Protein AF-A0A1E4FZ36-F1 (afdb_monomer_lite)

Structure (mmCIF, N/CA/C/O backbone):
data_AF-A0A1E4FZ36-F1
#
_entry.id   AF-A0A1E4FZ36-F1
#
loop_
_atom_site.group_PDB
_atom_site.id
_atom_site.type_symbol
_atom_site.label_atom_id
_atom_site.label_alt_id
_atom_site.label_comp_id
_atom_site.label_asym_id
_atom_site.label_entity_id
_atom_site.label_seq_id
_atom_site.pdbx_PDB_ins_code
_atom_site.Cartn_x
_atom_site.Cartn_y
_atom_site.Cartn_z
_atom_site.occupancy
_atom_site.B_iso_or_equiv
_atom_site.auth_seq_id
_atom_site.auth_comp_id
_atom_site.auth_asym_id
_atom_site.auth_atom_id
_atom_site.pdbx_PDB_model_num
ATOM 1 N N . MET A 1 1 ? 15.357 13.818 -17.384 1.00 61.62 1 MET A N 1
ATOM 2 C CA . MET A 1 1 ? 14.205 14.626 -16.930 1.00 61.62 1 MET A CA 1
ATOM 3 C C . MET A 1 1 ? 13.102 13.657 -16.557 1.00 61.62 1 MET A C 1
ATOM 5 O O . MET A 1 1 ? 12.868 12.746 -17.345 1.00 61.62 1 MET A O 1
ATOM 9 N N . SER A 1 2 ? 12.492 13.798 -15.380 1.00 76.25 2 SER A N 1
ATOM 10 C CA . SER A 1 2 ? 11.383 12.931 -14.969 1.00 76.25 2 SER A CA 1
ATOM 11 C C . SER A 1 2 ? 10.126 13.253 -15.781 1.00 76.25 2 SER A C 1
ATOM 13 O O . SER A 1 2 ? 9.857 14.412 -16.096 1.00 76.25 2 SER A O 1
ATOM 15 N N . SER A 1 3 ? 9.378 12.221 -16.158 1.00 87.56 3 SER A N 1
ATOM 16 C CA . SER A 1 3 ? 8.081 12.356 -16.824 1.00 87.56 3 SER A CA 1
ATOM 17 C C . SER A 1 3 ? 7.021 12.923 -15.865 1.00 87.56 3 SER A C 1
ATOM 19 O O . SER A 1 3 ? 7.153 12.763 -14.649 1.00 87.56 3 SER A O 1
ATOM 21 N N . PRO A 1 4 ? 5.918 13.504 -16.378 1.00 89.69 4 PRO A N 1
ATOM 22 C CA . PRO A 1 4 ? 4.813 13.963 -15.534 1.00 89.69 4 PRO A CA 1
ATOM 23 C C . PRO A 1 4 ? 4.278 12.878 -14.588 1.00 89.69 4 PRO A C 1
ATOM 25 O O . PRO A 1 4 ? 3.987 13.157 -13.428 1.00 89.69 4 PRO A O 1
ATOM 28 N N . ALA A 1 5 ? 4.209 11.625 -15.053 1.00 87.88 5 ALA A N 1
ATOM 29 C CA . ALA A 1 5 ? 3.767 10.493 -14.242 1.00 87.88 5 ALA A CA 1
ATOM 30 C C . ALA A 1 5 ? 4.715 10.209 -13.065 1.00 87.88 5 ALA A C 1
ATOM 32 O O . ALA A 1 5 ? 4.255 10.006 -11.943 1.00 87.88 5 ALA A O 1
ATOM 33 N N . GLN A 1 6 ? 6.031 10.258 -13.301 1.00 90.62 6 GLN A N 1
ATOM 34 C CA . GLN A 1 6 ? 7.042 10.090 -12.251 1.00 90.62 6 GLN A CA 1
ATOM 35 C C . GLN A 1 6 ? 6.947 11.200 -11.201 1.00 90.62 6 GLN A C 1
ATOM 37 O O . GLN A 1 6 ? 6.969 10.916 -10.007 1.00 90.62 6 GLN A O 1
ATOM 42 N N . THR A 1 7 ? 6.769 12.454 -11.630 1.00 92.31 7 THR A N 1
ATOM 43 C CA . THR A 1 7 ? 6.590 13.588 -10.712 1.00 92.31 7 THR A CA 1
ATOM 44 C C . THR A 1 7 ? 5.334 13.436 -9.855 1.00 92.31 7 THR A C 1
ATOM 46 O O . THR A 1 7 ? 5.388 13.647 -8.647 1.00 92.31 7 THR A O 1
ATOM 49 N N . ILE A 1 8 ? 4.207 13.034 -10.452 1.00 92.75 8 ILE A N 1
ATOM 50 C CA . ILE A 1 8 ? 2.957 12.807 -9.713 1.00 92.75 8 ILE A CA 1
ATOM 51 C C . ILE A 1 8 ? 3.131 11.686 -8.685 1.00 92.75 8 ILE A C 1
ATOM 53 O O . ILE A 1 8 ? 2.724 11.851 -7.536 1.00 92.75 8 ILE A O 1
ATOM 57 N N . LEU A 1 9 ? 3.736 10.562 -9.078 1.00 92.44 9 LEU A N 1
ATOM 58 C CA . LEU A 1 9 ? 3.962 9.436 -8.175 1.00 92.44 9 LEU A CA 1
ATOM 59 C C . LEU A 1 9 ? 4.871 9.829 -7.007 1.00 92.44 9 LEU A C 1
ATOM 61 O O . LEU A 1 9 ? 4.528 9.559 -5.859 1.00 92.44 9 LEU A O 1
ATOM 65 N N . LEU A 1 10 ? 5.985 10.506 -7.289 1.00 93.25 10 LEU A N 1
ATOM 66 C CA . LEU A 1 10 ? 6.922 10.951 -6.261 1.00 93.25 10 LEU A CA 1
ATOM 67 C C . LEU A 1 10 ? 6.255 11.902 -5.259 1.00 93.25 10 LEU A C 1
ATOM 69 O O . LEU A 1 10 ? 6.412 11.724 -4.055 1.00 93.25 10 LEU A O 1
ATOM 73 N N . ASN A 1 11 ? 5.451 12.856 -5.737 1.00 93.81 11 ASN A N 1
ATOM 74 C CA . ASN A 1 11 ? 4.712 13.768 -4.864 1.00 93.81 11 ASN A CA 1
ATOM 75 C C . ASN A 1 11 ? 3.701 13.025 -3.980 1.00 93.81 11 ASN A C 1
ATOM 77 O O . ASN A 1 11 ? 3.577 13.335 -2.799 1.00 93.81 11 ASN A O 1
ATOM 81 N N . LYS A 1 12 ? 2.996 12.026 -4.529 1.00 93.88 12 LYS A N 1
ATOM 82 C CA . LYS A 1 12 ? 2.051 11.205 -3.756 1.00 93.88 12 LYS A CA 1
ATOM 83 C C . LYS A 1 12 ? 2.757 10.340 -2.711 1.00 93.88 12 LYS A C 1
ATOM 85 O O . LYS A 1 12 ? 2.271 10.250 -1.590 1.00 93.88 12 LYS A O 1
ATOM 90 N N . LEU A 1 13 ? 3.892 9.731 -3.063 1.00 93.69 13 LEU A N 1
ATOM 91 C CA . LEU A 1 13 ? 4.724 8.975 -2.122 1.00 93.69 13 LEU A CA 1
ATOM 92 C C . LEU A 1 13 ? 5.214 9.872 -0.983 1.00 93.69 13 LEU A C 1
ATOM 94 O O . LEU A 1 13 ? 5.074 9.507 0.179 1.00 93.69 13 LEU A O 1
ATOM 98 N N . ALA A 1 14 ? 5.735 11.057 -1.308 1.00 93.25 14 ALA A N 1
ATOM 99 C CA . ALA A 1 14 ? 6.212 12.015 -0.316 1.00 93.25 14 ALA A CA 1
ATOM 100 C C . ALA A 1 14 ? 5.091 12.487 0.623 1.00 93.25 14 ALA A C 1
ATOM 102 O O . ALA A 1 14 ? 5.307 12.542 1.829 1.00 93.25 14 ALA A O 1
ATOM 103 N N . ALA A 1 15 ? 3.900 12.775 0.088 1.00 93.12 15 ALA A N 1
ATOM 104 C CA . ALA A 1 15 ? 2.745 13.172 0.889 1.00 93.12 15 ALA A CA 1
ATOM 105 C C . ALA A 1 15 ? 2.326 12.068 1.869 1.00 93.12 15 ALA A C 1
ATOM 107 O O . ALA A 1 15 ? 2.236 12.320 3.062 1.00 93.12 15 ALA A O 1
ATOM 108 N N . VAL A 1 16 ? 2.171 10.827 1.390 1.00 92.12 16 VAL A N 1
ATOM 109 C CA . VAL A 1 16 ? 1.821 9.691 2.257 1.00 92.12 16 VAL A CA 1
ATOM 110 C C . VAL A 1 16 ? 2.903 9.440 3.305 1.00 92.12 16 VAL A C 1
ATOM 112 O O . VAL A 1 16 ? 2.585 9.206 4.461 1.00 92.12 16 VAL A O 1
ATOM 115 N N . LEU A 1 17 ? 4.187 9.515 2.950 1.00 91.50 17 LEU A N 1
ATOM 116 C CA . LEU A 1 17 ? 5.269 9.361 3.926 1.00 91.50 17 LEU A CA 1
ATOM 117 C C . LEU A 1 17 ? 5.257 10.456 4.996 1.00 91.50 17 LEU A C 1
ATOM 119 O O . LEU A 1 17 ? 5.447 10.142 6.169 1.00 91.50 17 LEU A O 1
ATOM 123 N N . ALA A 1 18 ? 5.025 11.711 4.607 1.00 90.19 18 ALA A N 1
ATOM 124 C CA . ALA A 1 18 ? 4.907 12.824 5.543 1.00 90.19 18 ALA A CA 1
ATOM 125 C C . ALA A 1 18 ? 3.704 12.630 6.476 1.00 90.19 18 ALA A C 1
ATOM 127 O O . ALA A 1 18 ? 3.865 12.681 7.695 1.00 90.19 18 ALA A O 1
ATOM 128 N N . ASP A 1 19 ? 2.541 12.286 5.919 1.00 88.00 19 ASP A N 1
ATOM 129 C CA . ASP A 1 19 ? 1.333 11.990 6.686 1.00 88.00 19 ASP A CA 1
ATOM 130 C C . ASP A 1 19 ? 1.585 10.833 7.661 1.00 88.00 19 ASP A C 1
ATOM 132 O O . ASP A 1 19 ? 1.268 10.944 8.841 1.00 88.00 19 ASP A O 1
ATOM 136 N N . LEU A 1 20 ? 2.214 9.737 7.223 1.00 84.75 20 LEU A N 1
ATOM 137 C CA . LEU A 1 20 ? 2.575 8.599 8.080 1.00 84.75 20 LEU A CA 1
ATOM 138 C C . LEU A 1 20 ? 3.582 8.979 9.172 1.00 84.75 20 LEU A C 1
ATOM 140 O O . LEU A 1 20 ? 3.529 8.423 10.267 1.00 84.75 20 LEU A O 1
ATOM 144 N N . GLN A 1 21 ? 4.497 9.908 8.905 1.00 82.38 21 GLN A N 1
ATOM 145 C CA . GLN A 1 21 ? 5.470 10.374 9.890 1.00 82.38 21 GLN A CA 1
ATOM 146 C C . GLN A 1 21 ? 4.824 11.276 10.950 1.00 82.38 21 GLN A C 1
ATOM 148 O O . GLN A 1 21 ? 5.139 11.145 12.133 1.00 82.38 21 GLN A O 1
ATOM 153 N N . GLU A 1 22 ? 3.916 12.164 10.545 1.00 79.00 22 GLU A N 1
ATOM 154 C CA . GLU A 1 22 ? 3.206 13.073 11.451 1.00 79.00 22 GLU A CA 1
ATOM 155 C C . GLU A 1 22 ? 2.098 12.360 12.241 1.00 79.00 22 GLU A C 1
ATOM 157 O O . GLU A 1 22 ? 1.933 12.583 13.443 1.00 79.00 22 GLU A O 1
ATOM 162 N N . SER A 1 23 ? 1.354 11.472 11.579 1.00 67.94 23 SER A N 1
ATOM 163 C CA . SER A 1 23 ? 0.174 10.807 12.141 1.00 67.94 23 SER A CA 1
ATOM 164 C C . SER A 1 23 ? 0.426 9.378 12.615 1.00 67.94 23 SER A C 1
ATOM 166 O O . SER A 1 23 ? -0.304 8.899 13.470 1.00 67.94 23 SER A O 1
ATOM 168 N N . GLY A 1 24 ? 1.472 8.679 12.168 1.00 59.22 24 GLY A N 1
ATOM 169 C CA . GLY A 1 24 ? 1.709 7.273 12.538 1.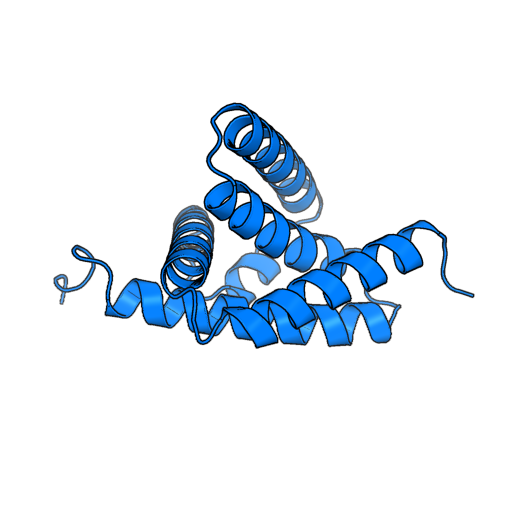00 59.22 24 GLY A CA 1
ATOM 170 C C . GLY A 1 24 ? 1.955 7.041 14.034 1.00 59.22 24 GLY A C 1
ATOM 171 O O . GLY A 1 24 ? 1.733 5.938 14.528 1.00 59.22 24 GLY A O 1
ATOM 172 N N . ALA A 1 25 ? 2.357 8.081 14.774 1.00 54.72 25 ALA A N 1
ATOM 173 C CA . ALA A 1 25 ? 2.472 8.045 16.233 1.00 54.72 25 ALA A CA 1
ATOM 174 C C . ALA A 1 25 ? 1.145 8.328 16.970 1.00 54.72 25 ALA A C 1
ATOM 176 O O . ALA A 1 25 ? 1.022 7.990 18.146 1.00 54.72 25 ALA A O 1
ATOM 177 N N . SER A 1 26 ? 0.164 8.953 16.311 1.00 59.59 26 SER A N 1
ATOM 178 C CA . SER A 1 26 ? -1.088 9.435 16.916 1.00 59.59 26 SER A CA 1
ATOM 179 C C . SER A 1 26 ? -2.350 8.743 16.376 1.00 59.59 26 SER A C 1
ATOM 181 O O . SER A 1 26 ? -3.351 8.672 17.087 1.00 59.59 26 SER A O 1
ATOM 183 N N . ASP A 1 27 ? -2.297 8.160 15.178 1.00 73.06 27 ASP A N 1
ATOM 184 C CA . ASP A 1 27 ? -3.373 7.418 14.519 1.00 73.06 27 ASP A CA 1
ATOM 185 C C . ASP A 1 27 ? -2.999 5.935 14.373 1.00 73.06 27 ASP A C 1
ATOM 187 O O . ASP A 1 27 ? -2.749 5.398 13.288 1.00 73.06 27 ASP A O 1
ATOM 191 N N . GLY A 1 28 ? -2.966 5.249 15.518 1.00 80.31 28 GLY A N 1
ATOM 192 C CA . GLY A 1 28 ? -2.740 3.804 15.572 1.00 80.31 28 GLY A CA 1
ATOM 193 C C . GLY A 1 28 ? -3.787 3.000 14.790 1.00 80.31 28 GLY A C 1
ATOM 194 O O . GLY A 1 28 ? -3.498 1.891 14.351 1.00 80.31 28 GLY A O 1
ATOM 195 N N . GLU A 1 29 ? -4.975 3.561 14.557 1.00 83.88 29 GLU A N 1
ATOM 196 C CA . GLU A 1 29 ? -6.030 2.928 13.765 1.00 83.88 29 GLU A CA 1
ATOM 197 C C . GLU A 1 29 ? -5.674 2.899 12.272 1.00 83.88 29 GLU A C 1
ATOM 199 O O . GLU A 1 29 ? -5.826 1.861 11.628 1.00 83.88 29 GLU A O 1
ATOM 204 N N . ALA A 1 30 ? -5.137 3.994 11.722 1.00 85.12 30 ALA A N 1
ATOM 205 C CA . ALA A 1 30 ? -4.648 4.025 10.343 1.00 85.12 30 ALA A CA 1
ATOM 206 C C . ALA A 1 30 ? -3.494 3.029 10.130 1.00 85.12 30 ALA A C 1
ATOM 208 O O . ALA A 1 30 ? -3.484 2.297 9.138 1.00 85.12 30 ALA A O 1
ATOM 209 N N . MET A 1 31 ? -2.560 2.936 11.087 1.00 88.12 31 MET A N 1
ATOM 210 C CA . MET A 1 31 ? -1.469 1.950 11.035 1.00 88.12 31 MET A CA 1
ATOM 211 C C . MET A 1 31 ? -1.996 0.519 11.120 1.00 88.12 31 MET A C 1
ATOM 213 O O . MET A 1 31 ? -1.521 -0.367 10.410 1.00 88.12 31 MET A O 1
ATOM 217 N N . PHE A 1 32 ? -3.006 0.290 11.957 1.00 89.50 32 PHE A N 1
ATOM 218 C CA . PHE A 1 32 ? -3.641 -1.013 12.083 1.00 89.50 32 PHE A CA 1
ATOM 219 C C . PHE A 1 32 ? -4.369 -1.420 10.796 1.00 89.50 32 PHE A C 1
ATOM 221 O O . PHE A 1 32 ? -4.217 -2.557 10.356 1.00 89.50 32 PHE A O 1
ATOM 228 N N . MET A 1 33 ? -5.095 -0.502 10.144 1.00 91.31 33 MET A N 1
ATOM 229 C CA . MET A 1 33 ? -5.730 -0.764 8.844 1.00 91.31 33 MET A CA 1
ATOM 230 C C . MET A 1 33 ? -4.708 -1.032 7.740 1.00 91.31 33 MET A C 1
ATOM 232 O O . MET A 1 33 ? -4.913 -1.940 6.936 1.00 91.31 33 MET A O 1
ATOM 236 N N . LEU A 1 34 ? -3.599 -0.287 7.719 1.00 93.31 34 LEU A N 1
ATOM 237 C CA . LEU A 1 34 ? -2.503 -0.529 6.782 1.00 93.31 34 LEU A CA 1
ATOM 238 C C . LEU A 1 34 ? -1.922 -1.936 6.962 1.00 93.31 34 LEU A C 1
ATOM 240 O O . LEU A 1 34 ? -1.757 -2.668 5.987 1.00 93.31 34 LEU A O 1
ATOM 244 N N . GLY A 1 35 ? -1.668 -2.333 8.212 1.00 93.75 35 GLY A N 1
ATOM 245 C CA . GLY A 1 35 ? -1.200 -3.674 8.545 1.00 93.75 35 GLY A CA 1
ATOM 246 C C . GLY A 1 35 ? -2.205 -4.769 8.182 1.00 93.75 35 GLY A C 1
ATOM 247 O O . GLY A 1 35 ? -1.806 -5.783 7.618 1.00 93.75 35 GLY A O 1
ATOM 248 N N . ALA A 1 36 ? -3.499 -4.547 8.430 1.00 93.44 36 ALA A N 1
ATOM 249 C CA . ALA A 1 36 ? -4.571 -5.476 8.070 1.00 93.44 36 ALA A CA 1
ATOM 250 C C . ALA A 1 36 ? -4.682 -5.676 6.551 1.00 93.44 36 ALA A C 1
ATOM 252 O O . ALA A 1 36 ? -4.786 -6.805 6.078 1.00 93.44 36 ALA A O 1
ATOM 253 N N . GLY A 1 37 ? -4.622 -4.586 5.779 1.00 93.75 37 GLY A N 1
ATOM 254 C CA . GLY A 1 37 ? -4.633 -4.646 4.318 1.00 93.75 37 GLY A CA 1
ATOM 255 C C . GLY A 1 37 ? -3.406 -5.374 3.769 1.00 93.75 37 GLY A C 1
ATOM 256 O O . GLY A 1 37 ? -3.534 -6.254 2.920 1.00 93.75 37 GLY A O 1
ATOM 257 N N . ALA A 1 38 ? -2.219 -5.074 4.307 1.00 95.62 38 ALA A N 1
ATOM 258 C CA . ALA A 1 38 ? -0.9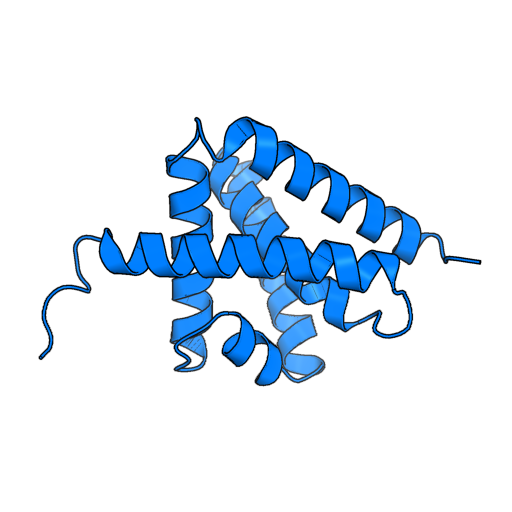95 -5.785 3.952 1.00 95.62 38 ALA A CA 1
ATOM 259 C C . ALA A 1 38 ? -1.071 -7.282 4.298 1.00 95.62 38 ALA A C 1
ATOM 261 O O . ALA A 1 38 ? -0.601 -8.102 3.512 1.00 95.62 38 ALA A O 1
ATOM 262 N N . ASP A 1 39 ? -1.669 -7.644 5.439 1.00 95.50 39 ASP A N 1
ATOM 263 C CA . ASP A 1 39 ? -1.843 -9.037 5.863 1.00 95.50 39 ASP A CA 1
ATOM 264 C C . ASP A 1 39 ? -2.771 -9.792 4.918 1.00 95.50 39 ASP A C 1
ATOM 266 O O . ASP A 1 39 ? -2.398 -10.851 4.426 1.00 95.50 39 ASP A O 1
ATOM 270 N N . HIS A 1 40 ? -3.924 -9.206 4.590 1.00 93.00 40 HIS A N 1
ATOM 271 C CA . HIS A 1 40 ? -4.879 -9.782 3.647 1.00 93.00 40 HIS A CA 1
ATOM 272 C C . HIS A 1 40 ? -4.245 -10.043 2.272 1.00 93.00 40 HIS A C 1
ATOM 274 O O . HIS A 1 40 ? -4.415 -11.115 1.689 1.00 93.00 40 HIS A O 1
ATOM 280 N N . LEU A 1 41 ? -3.459 -9.088 1.766 1.00 93.50 41 LEU A N 1
ATOM 281 C CA . LEU A 1 41 ? -2.724 -9.264 0.515 1.00 93.50 41 LEU A CA 1
ATOM 282 C C . LEU A 1 41 ? -1.655 -10.356 0.636 1.00 93.50 41 LEU A C 1
ATOM 284 O O . LEU A 1 41 ? -1.578 -11.232 -0.223 1.00 93.50 41 LEU A O 1
ATOM 288 N N . CYS A 1 42 ? -0.863 -10.359 1.706 1.00 94.00 42 CYS A N 1
ATOM 289 C CA . CYS A 1 42 ? 0.153 -11.387 1.926 1.00 94.00 42 CYS A CA 1
ATOM 290 C C . CYS A 1 42 ? -0.454 -12.799 2.025 1.00 94.00 42 CYS A C 1
ATOM 292 O O . CYS A 1 42 ? 0.081 -13.735 1.431 1.00 94.00 42 CYS A O 1
ATOM 294 N N . ASP A 1 43 ? -1.594 -12.941 2.700 1.00 93.31 43 ASP A N 1
ATOM 295 C CA . ASP A 1 43 ? -2.323 -14.205 2.819 1.00 93.31 43 ASP A CA 1
ATOM 296 C C . ASP A 1 43 ? -2.830 -14.696 1.449 1.00 93.31 43 ASP A C 1
ATOM 298 O O . ASP A 1 43 ? -2.782 -15.894 1.174 1.00 93.31 43 ASP A O 1
ATOM 302 N N . SER A 1 44 ? -3.232 -13.789 0.546 1.00 90.56 44 SER A N 1
ATOM 303 C CA . SER A 1 44 ? -3.716 -14.155 -0.799 1.00 90.56 44 SER A CA 1
ATOM 304 C C . SER A 1 44 ? -2.678 -14.883 -1.666 1.00 90.56 44 SER A C 1
ATOM 306 O O . SER A 1 44 ? -3.047 -15.635 -2.568 1.00 90.56 44 SER A O 1
ATOM 308 N N . LEU A 1 45 ? -1.384 -14.685 -1.384 1.00 91.00 45 LEU A N 1
ATOM 309 C CA . LEU A 1 45 ? -0.274 -15.348 -2.073 1.00 91.00 45 LEU A CA 1
ATOM 310 C C . LEU A 1 45 ? 0.522 -16.287 -1.161 1.00 91.00 45 LEU A C 1
ATOM 312 O O . LEU A 1 45 ? 1.605 -16.706 -1.569 1.00 91.00 45 LEU A O 1
ATOM 316 N N . ASP A 1 46 ? 0.034 -16.596 0.043 1.00 92.19 46 ASP A N 1
ATOM 317 C CA . ASP A 1 46 ? 0.721 -17.421 1.048 1.00 92.19 46 ASP A CA 1
ATOM 318 C C . ASP A 1 46 ? 2.187 -16.988 1.267 1.00 92.19 46 ASP A C 1
ATOM 320 O O . ASP A 1 46 ? 3.155 -17.737 1.070 1.00 92.19 46 ASP A O 1
ATOM 324 N N . VAL A 1 47 ? 2.370 -15.701 1.578 1.00 94.19 47 VAL A N 1
ATOM 325 C CA . VAL A 1 47 ? 3.671 -15.105 1.912 1.00 94.19 47 VAL A CA 1
ATOM 326 C C . VAL A 1 47 ? 3.646 -14.444 3.280 1.00 94.19 47 VAL A C 1
ATOM 328 O O . VAL A 1 47 ? 2.628 -13.956 3.759 1.00 94.19 47 VAL A O 1
ATOM 331 N N . GLN A 1 48 ? 4.820 -14.375 3.906 1.00 92.25 48 GLN A N 1
ATOM 332 C CA . GLN A 1 48 ? 4.950 -13.875 5.275 1.00 92.25 48 GLN A CA 1
ATOM 333 C C . GLN A 1 48 ? 5.411 -12.422 5.387 1.00 92.25 48 GLN A C 1
ATOM 335 O O . GLN A 1 48 ? 5.482 -11.886 6.492 1.00 92.25 48 GLN A O 1
ATOM 340 N N . SER A 1 49 ? 5.756 -11.778 4.274 1.00 94.44 49 SER A N 1
ATOM 341 C CA . SER A 1 49 ? 6.239 -10.402 4.289 1.00 94.44 49 SER A CA 1
ATOM 342 C C . SER A 1 49 ? 5.791 -9.630 3.060 1.00 94.44 49 SER A C 1
ATOM 344 O O . SER A 1 49 ? 5.658 -10.179 1.966 1.00 94.44 49 SER A O 1
ATOM 346 N N . TRP A 1 50 ? 5.651 -8.318 3.240 1.00 95.50 50 TRP A N 1
ATOM 347 C CA . TRP A 1 50 ? 5.330 -7.394 2.157 1.00 95.50 50 TRP A CA 1
ATOM 348 C C . TRP A 1 50 ? 6.366 -7.427 1.023 1.00 95.50 50 TRP A C 1
ATOM 350 O O . TRP A 1 50 ? 6.028 -7.372 -0.1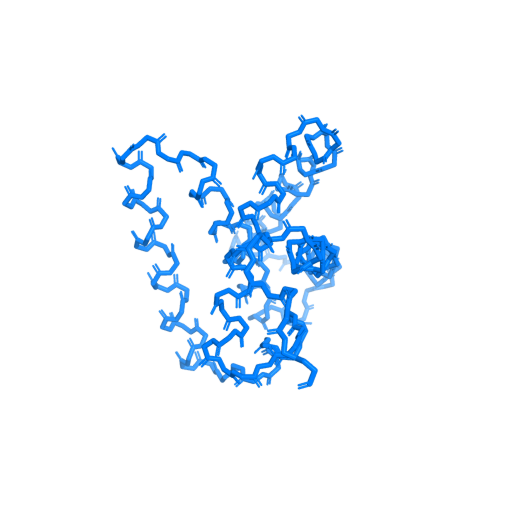58 1.00 95.50 50 TRP A O 1
ATOM 360 N N . ALA A 1 51 ? 7.648 -7.580 1.362 1.00 93.06 51 ALA A N 1
ATOM 361 C CA . ALA A 1 51 ? 8.705 -7.730 0.367 1.00 93.06 51 ALA A CA 1
ATOM 362 C C . ALA A 1 51 ? 8.522 -9.004 -0.477 1.00 93.06 51 ALA A C 1
ATOM 364 O O . ALA A 1 51 ? 8.618 -8.939 -1.702 1.00 93.06 51 ALA A O 1
ATOM 365 N N . ALA A 1 52 ? 8.208 -10.139 0.158 1.00 93.19 52 ALA A N 1
ATOM 366 C CA . ALA A 1 52 ? 7.959 -11.397 -0.545 1.00 93.19 52 ALA A CA 1
ATOM 367 C C . ALA A 1 52 ? 6.695 -11.330 -1.415 1.00 93.19 52 ALA A C 1
ATOM 369 O O . ALA A 1 52 ? 6.696 -11.851 -2.528 1.00 93.19 52 ALA A O 1
ATOM 370 N N . PHE A 1 53 ? 5.649 -10.645 -0.941 1.00 94.25 53 PHE A N 1
ATOM 371 C CA . PHE A 1 53 ? 4.432 -10.397 -1.713 1.00 94.25 53 PHE A CA 1
ATOM 372 C C . PHE A 1 53 ? 4.741 -9.702 -3.038 1.00 94.25 53 PHE A C 1
ATOM 374 O O . PHE A 1 53 ? 4.430 -10.228 -4.104 1.00 94.25 53 PHE A O 1
ATOM 381 N N . ARG A 1 54 ? 5.454 -8.572 -2.992 1.00 91.38 54 ARG A N 1
ATOM 382 C CA . ARG A 1 54 ? 5.800 -7.816 -4.204 1.00 91.38 54 ARG A CA 1
ATOM 383 C C . ARG A 1 54 ? 6.698 -8.586 -5.164 1.00 91.38 54 ARG A C 1
ATOM 385 O O . ARG A 1 54 ? 6.548 -8.440 -6.369 1.00 91.38 54 ARG A O 1
ATOM 392 N N . GLN A 1 55 ? 7.606 -9.412 -4.647 1.00 90.62 55 GLN A N 1
ATOM 393 C CA . GLN A 1 55 ? 8.475 -10.252 -5.475 1.00 90.62 55 GLN A CA 1
ATOM 394 C C . GLN A 1 55 ? 7.722 -11.381 -6.194 1.00 90.62 55 GLN A C 1
ATOM 396 O O . GLN A 1 55 ? 8.204 -11.860 -7.217 1.00 90.62 55 GLN A O 1
ATOM 401 N N . ARG A 1 56 ? 6.562 -11.816 -5.679 1.00 91.50 56 ARG A N 1
ATOM 402 C CA . ARG A 1 56 ? 5.718 -12.835 -6.326 1.00 91.50 56 ARG A CA 1
ATOM 403 C C . ARG A 1 56 ? 4.784 -12.273 -7.398 1.00 91.50 56 ARG A C 1
ATOM 405 O O . ARG A 1 56 ? 4.257 -13.054 -8.184 1.00 91.50 56 ARG A O 1
ATOM 412 N N . LEU A 1 57 ? 4.566 -10.960 -7.438 1.00 89.75 57 LEU A N 1
ATOM 413 C CA . LEU A 1 57 ? 3.682 -10.342 -8.423 1.00 89.75 57 LEU A CA 1
ATOM 414 C C . LEU A 1 57 ? 4.384 -10.207 -9.776 1.00 89.75 57 LEU A C 1
ATOM 416 O O . LEU A 1 57 ? 5.368 -9.480 -9.912 1.00 89.75 57 LEU A O 1
ATOM 420 N N . ASP A 1 58 ? 3.835 -10.864 -10.796 1.00 89.19 58 ASP A N 1
ATOM 421 C CA . ASP A 1 58 ? 4.161 -10.536 -12.181 1.00 89.19 58 ASP A CA 1
ATOM 422 C C . ASP A 1 58 ? 3.451 -9.242 -12.629 1.00 89.19 58 ASP A C 1
ATOM 424 O O . ASP A 1 58 ? 2.605 -8.682 -11.926 1.00 89.19 58 ASP A O 1
ATOM 428 N N . ALA A 1 59 ? 3.796 -8.741 -13.817 1.00 86.19 59 ALA A N 1
ATOM 429 C CA . ALA A 1 59 ? 3.242 -7.489 -14.333 1.00 86.19 59 ALA A CA 1
ATOM 430 C C . ALA A 1 59 ? 1.714 -7.532 -14.544 1.00 86.19 59 ALA A C 1
ATOM 432 O O . ALA A 1 59 ? 1.042 -6.506 -14.403 1.00 86.19 59 ALA A O 1
ATOM 433 N N . HIS A 1 60 ? 1.150 -8.699 -14.866 1.00 88.38 60 HIS A N 1
ATOM 434 C CA . HIS A 1 60 ? -0.285 -8.857 -15.088 1.00 88.38 60 HIS A CA 1
ATOM 435 C C . HIS A 1 60 ? -1.041 -8.868 -13.753 1.00 88.38 60 HIS A C 1
ATOM 437 O O . HIS A 1 60 ? -1.994 -8.109 -13.576 1.00 88.38 60 HIS A O 1
ATOM 443 N N . ALA A 1 61 ? -0.570 -9.662 -12.791 1.00 89.44 61 ALA A N 1
ATOM 444 C CA . ALA A 1 61 ? -1.086 -9.711 -11.429 1.00 89.44 61 ALA A CA 1
ATOM 445 C C . ALA A 1 61 ? -0.990 -8.342 -10.742 1.00 89.44 61 ALA A C 1
ATOM 447 O O . ALA A 1 61 ? -1.953 -7.900 -10.120 1.00 89.44 61 ALA A O 1
ATOM 448 N N . MET A 1 62 ? 0.130 -7.633 -10.924 1.00 91.50 62 MET A N 1
ATOM 449 C CA . MET A 1 62 ? 0.313 -6.267 -10.431 1.00 91.50 62 MET A CA 1
ATOM 450 C C . MET A 1 62 ? -0.750 -5.314 -10.988 1.00 91.50 62 MET A C 1
ATOM 452 O O . MET A 1 62 ? -1.384 -4.582 -10.235 1.00 91.50 62 MET A O 1
ATOM 456 N N . THR A 1 63 ? -0.973 -5.340 -12.304 1.00 90.62 63 THR A N 1
ATOM 457 C CA . THR A 1 63 ? -1.958 -4.462 -12.955 1.00 90.62 63 THR A CA 1
ATOM 458 C C . THR A 1 63 ? -3.377 -4.740 -12.457 1.00 90.62 63 THR A C 1
ATOM 460 O O . THR A 1 63 ? -4.108 -3.805 -12.134 1.00 90.62 63 THR A O 1
ATOM 463 N N . GLY A 1 64 ? -3.760 -6.018 -12.355 1.00 92.75 64 GLY A N 1
ATOM 464 C CA . GLY A 1 64 ? -5.070 -6.415 -11.833 1.00 92.75 64 GLY A CA 1
ATOM 465 C C . GLY A 1 64 ? -5.273 -5.991 -10.378 1.00 92.75 64 GLY A C 1
ATOM 466 O O . GLY A 1 64 ? -6.313 -5.432 -10.037 1.00 92.75 64 GLY A O 1
ATOM 467 N N . LEU A 1 65 ? -4.252 -6.179 -9.541 1.00 93.12 65 LEU A N 1
ATOM 468 C CA . LEU A 1 65 ? -4.290 -5.779 -8.139 1.00 93.12 65 LEU A CA 1
ATOM 469 C C . LEU A 1 65 ? -4.411 -4.260 -7.971 1.00 93.12 65 LEU A C 1
ATOM 471 O O . LEU A 1 65 ? -5.197 -3.800 -7.150 1.00 93.12 65 LEU A O 1
ATOM 475 N N . LEU A 1 66 ? -3.675 -3.470 -8.757 1.00 94.06 66 LEU A N 1
ATOM 476 C CA . LEU A 1 66 ? -3.785 -2.008 -8.720 1.00 94.06 66 LEU A CA 1
ATOM 477 C C . LEU A 1 66 ? -5.191 -1.530 -9.105 1.00 94.06 66 LEU A C 1
ATOM 479 O O . LEU A 1 66 ? -5.717 -0.623 -8.463 1.00 94.06 66 LEU A O 1
ATOM 483 N N . ALA A 1 67 ? -5.820 -2.159 -10.103 1.00 94.00 67 ALA A N 1
ATOM 484 C CA . ALA A 1 67 ? -7.199 -1.850 -10.479 1.00 94.00 67 ALA A CA 1
ATOM 485 C C . ALA A 1 67 ? -8.198 -2.208 -9.365 1.00 94.00 67 ALA A C 1
ATOM 487 O O . ALA A 1 67 ? -9.126 -1.446 -9.096 1.00 94.00 67 ALA A O 1
ATOM 488 N N . GLN A 1 68 ? -7.990 -3.341 -8.688 1.00 93.81 68 GLN A N 1
ATOM 489 C CA . GLN A 1 68 ? -8.802 -3.738 -7.539 1.00 93.81 68 GLN A CA 1
ATOM 490 C C . GLN A 1 68 ? -8.652 -2.748 -6.376 1.00 93.81 68 GLN A C 1
ATOM 492 O O . GLN A 1 68 ? -9.656 -2.268 -5.856 1.00 93.81 68 GLN A O 1
ATOM 497 N N . ILE A 1 69 ? -7.416 -2.395 -6.011 1.00 94.25 69 ILE A N 1
ATOM 498 C CA . ILE A 1 69 ? -7.115 -1.423 -4.951 1.00 94.25 69 ILE A CA 1
ATOM 499 C C . ILE A 1 69 ? -7.773 -0.068 -5.240 1.00 94.25 69 ILE A C 1
ATOM 501 O O . ILE A 1 69 ? -8.343 0.534 -4.332 1.00 94.25 69 ILE A O 1
ATOM 505 N N . ASP A 1 70 ? -7.723 0.409 -6.486 1.00 93.06 70 ASP A N 1
ATOM 506 C CA . ASP A 1 70 ? -8.364 1.669 -6.880 1.00 93.06 70 ASP A CA 1
ATOM 507 C C . ASP A 1 70 ? -9.894 1.591 -6.745 1.00 93.06 70 ASP A C 1
ATOM 509 O O . ASP A 1 70 ? -10.513 2.458 -6.126 1.00 93.06 70 ASP A O 1
ATOM 513 N N . SER A 1 71 ? -10.507 0.508 -7.234 1.00 95.38 71 SER A N 1
ATOM 514 C CA . SER A 1 71 ? -11.952 0.287 -7.109 1.00 95.38 71 SER A CA 1
ATOM 515 C C . SER A 1 71 ? -12.407 0.209 -5.648 1.00 95.38 71 SER A C 1
ATOM 517 O O . SER A 1 71 ? -13.408 0.824 -5.274 1.00 95.38 71 SER A O 1
ATOM 519 N N . GLU A 1 72 ? -11.694 -0.544 -4.810 1.00 93.88 72 GLU A N 1
ATOM 520 C CA . GLU A 1 72 ? -12.001 -0.675 -3.383 1.00 93.88 72 GLU A CA 1
ATOM 521 C C . GLU A 1 72 ? -11.775 0.644 -2.636 1.00 93.88 72 GLU A C 1
ATOM 523 O O . GLU A 1 72 ? -12.586 1.025 -1.791 1.00 93.88 72 GLU A O 1
ATOM 528 N N . GLY A 1 73 ? -10.722 1.388 -2.986 1.00 92.62 73 GLY A N 1
ATOM 529 C CA . GLY A 1 73 ? -10.433 2.700 -2.414 1.00 92.62 73 GLY A CA 1
ATOM 530 C C . GLY A 1 73 ? -11.537 3.712 -2.714 1.00 92.62 73 GLY A C 1
ATOM 531 O O . GLY A 1 73 ? -11.993 4.417 -1.813 1.00 92.62 73 GLY A O 1
ATOM 532 N N . GLN A 1 74 ? -12.026 3.746 -3.955 1.00 93.56 74 GLN A N 1
ATOM 533 C CA . GLN A 1 74 ? -13.143 4.607 -4.352 1.00 93.56 74 GLN A CA 1
ATOM 534 C C . GLN A 1 74 ? -14.439 4.239 -3.621 1.00 93.56 74 GLN A C 1
ATOM 536 O O . GLN A 1 74 ? -15.128 5.127 -3.115 1.00 93.56 74 GLN A O 1
ATOM 541 N N . ALA A 1 75 ? -14.748 2.944 -3.508 1.00 95.19 75 ALA A N 1
ATOM 542 C CA . ALA A 1 75 ? -15.902 2.475 -2.743 1.00 95.19 75 ALA A CA 1
ATOM 543 C C . ALA A 1 75 ? -15.792 2.861 -1.259 1.00 95.19 75 ALA A C 1
ATOM 545 O O . ALA A 1 75 ? -16.744 3.363 -0.666 1.00 95.19 75 ALA A O 1
ATOM 546 N N . ALA A 1 76 ? -14.608 2.711 -0.665 1.00 92.94 76 ALA A N 1
ATOM 547 C CA . ALA A 1 76 ? -14.361 3.099 0.716 1.00 92.94 76 ALA A CA 1
ATOM 548 C C . ALA A 1 76 ? -14.535 4.607 0.944 1.00 92.94 76 ALA A C 1
ATOM 550 O O . ALA A 1 76 ? -15.115 4.998 1.955 1.00 92.94 76 ALA A O 1
ATOM 551 N N . LEU A 1 77 ? -14.096 5.457 0.010 1.00 92.44 77 LEU A N 1
ATOM 552 C CA . LEU A 1 77 ? -14.353 6.899 0.077 1.00 92.44 77 LEU A CA 1
ATOM 553 C C . LEU A 1 77 ? -15.847 7.222 -0.019 1.00 92.44 77 LEU A C 1
ATOM 555 O O . LEU A 1 77 ? -16.336 8.036 0.763 1.00 92.44 77 LEU A O 1
ATOM 559 N N . ALA A 1 78 ? -16.572 6.573 -0.934 1.00 94.56 78 ALA A N 1
ATOM 560 C CA . ALA A 1 78 ? -18.018 6.750 -1.077 1.00 94.56 78 ALA A CA 1
ATOM 561 C C . ALA A 1 78 ? -18.781 6.349 0.201 1.00 94.56 78 ALA A C 1
ATOM 563 O O . ALA A 1 78 ? -19.748 7.007 0.578 1.00 94.56 78 ALA A O 1
ATOM 564 N N . ASP A 1 79 ? -18.286 5.331 0.905 1.00 94.62 79 ASP A N 1
ATOM 565 C CA . ASP A 1 79 ? -18.820 4.850 2.182 1.00 94.62 79 ASP A CA 1
ATOM 566 C C . ASP A 1 79 ? -18.356 5.670 3.407 1.00 94.62 79 ASP A C 1
ATOM 568 O O . ASP A 1 79 ? -18.683 5.322 4.543 1.00 94.62 79 ASP A O 1
ATOM 572 N N . GLY A 1 80 ? -17.550 6.724 3.224 1.00 93.44 80 GLY A N 1
ATOM 573 C CA . GLY A 1 80 ? -16.990 7.524 4.324 1.00 93.44 80 GLY A CA 1
ATOM 574 C C . GLY A 1 80 ? -15.881 6.826 5.128 1.00 93.44 80 GLY A C 1
ATOM 575 O O . GLY A 1 80 ? -15.492 7.295 6.198 1.00 93.44 80 GLY A O 1
ATOM 576 N N . LYS A 1 81 ? -15.334 5.715 4.624 1.00 91.62 81 LYS A N 1
ATOM 577 C CA . LYS A 1 81 ? -14.256 4.922 5.238 1.00 91.62 81 LYS A CA 1
ATOM 578 C C . LYS A 1 81 ? -12.878 5.465 4.841 1.00 91.62 81 LYS A C 1
ATOM 580 O O . LYS A 1 81 ? -12.035 4.739 4.312 1.00 91.62 81 LYS A O 1
ATOM 585 N N . SER A 1 82 ? -12.626 6.746 5.110 1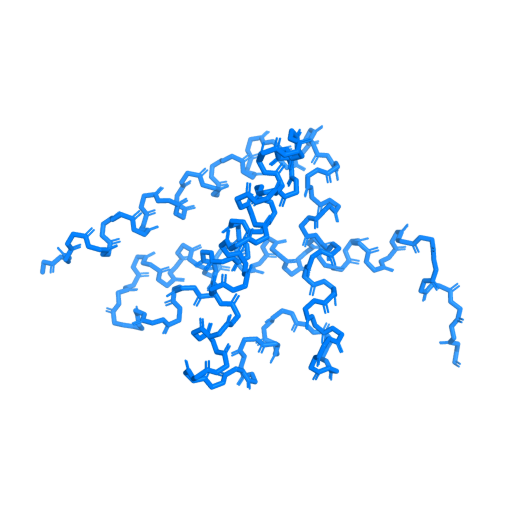.00 90.00 82 SER A N 1
ATOM 586 C CA . SER A 1 82 ? -11.429 7.457 4.629 1.00 90.00 82 SER A CA 1
ATOM 587 C C . SER A 1 82 ? -10.107 6.809 5.050 1.00 90.00 82 SER A C 1
ATOM 589 O O . SER A 1 82 ? -9.173 6.759 4.257 1.00 90.00 82 SER A O 1
ATOM 591 N N . LYS A 1 83 ? -10.027 6.248 6.264 1.00 89.38 83 LYS A N 1
ATOM 592 C CA . LYS A 1 83 ? -8.822 5.545 6.741 1.00 89.38 83 LYS A CA 1
ATOM 593 C C . LYS A 1 83 ? -8.548 4.247 5.975 1.00 89.38 83 LYS A C 1
ATOM 595 O O . LYS A 1 83 ? -7.396 3.921 5.705 1.00 89.38 83 LYS A O 1
ATOM 600 N N . HIS A 1 84 ? -9.601 3.531 5.581 1.00 90.31 84 HIS A N 1
ATOM 601 C CA . HIS A 1 84 ? -9.472 2.327 4.764 1.00 90.31 84 HIS A CA 1
ATOM 602 C C . HIS A 1 84 ? -9.017 2.681 3.345 1.00 90.31 84 HIS A C 1
ATOM 604 O O . HIS A 1 84 ? -8.074 2.085 2.831 1.00 90.31 84 HIS A O 1
ATOM 610 N N . ALA A 1 85 ? -9.623 3.712 2.750 1.00 92.38 85 ALA A N 1
ATOM 611 C CA . ALA A 1 85 ? -9.189 4.236 1.460 1.00 92.38 85 ALA A CA 1
ATOM 612 C C . ALA A 1 85 ? -7.721 4.695 1.490 1.00 92.38 85 ALA A C 1
ATOM 614 O O . ALA A 1 85 ? -6.964 4.409 0.566 1.00 92.38 85 ALA A O 1
ATOM 615 N N . TYR A 1 86 ? -7.298 5.347 2.576 1.00 91.56 86 TYR A N 1
ATOM 616 C CA . TYR A 1 86 ? -5.912 5.762 2.776 1.00 91.56 86 TYR A CA 1
ATOM 617 C C . TYR A 1 86 ? -4.945 4.570 2.859 1.00 91.56 86 TYR A C 1
ATOM 619 O O . TYR A 1 86 ? -3.898 4.576 2.213 1.00 91.56 86 TYR A O 1
ATOM 627 N N . ALA A 1 87 ? -5.306 3.515 3.597 1.00 92.81 87 ALA A N 1
ATOM 628 C CA . ALA A 1 87 ? -4.512 2.289 3.661 1.00 92.81 87 ALA A CA 1
ATOM 629 C C . ALA A 1 87 ? -4.345 1.645 2.272 1.00 92.81 87 ALA A C 1
ATOM 631 O O . ALA A 1 87 ? -3.229 1.308 1.875 1.00 92.81 87 ALA A O 1
ATOM 632 N N . LEU A 1 88 ? -5.433 1.544 1.501 1.00 93.94 88 LEU A N 1
ATOM 633 C CA . LEU A 1 88 ? -5.409 1.045 0.123 1.00 93.94 88 LEU A CA 1
ATOM 634 C C . LEU A 1 88 ? -4.538 1.919 -0.790 1.00 93.94 88 LEU A C 1
ATOM 636 O O . LEU A 1 88 ? -3.722 1.396 -1.549 1.00 93.94 88 LEU A O 1
ATOM 640 N N . GLN A 1 89 ? -4.634 3.245 -0.669 1.00 93.88 89 GLN A N 1
ATOM 641 C CA . GLN A 1 89 ? -3.787 4.180 -1.409 1.00 93.88 89 GLN A CA 1
ATOM 642 C C . GLN A 1 89 ? -2.298 3.965 -1.104 1.00 93.88 89 GLN A C 1
ATOM 644 O O . GLN A 1 89 ? -1.488 3.916 -2.031 1.00 93.88 89 GLN A O 1
ATOM 649 N N . ALA A 1 90 ? -1.922 3.820 0.169 1.00 94.62 90 ALA A N 1
ATOM 650 C CA . ALA A 1 90 ? -0.534 3.587 0.564 1.00 94.62 90 ALA A CA 1
ATOM 651 C C . ALA A 1 90 ? 0.013 2.271 -0.022 1.00 94.62 90 ALA A C 1
ATOM 653 O O . ALA A 1 90 ? 1.103 2.254 -0.600 1.00 94.62 90 ALA A O 1
ATOM 654 N N . LEU A 1 91 ? -0.769 1.188 0.039 1.00 95.38 91 LEU A N 1
ATOM 655 C CA . LEU A 1 91 ? -0.411 -0.096 -0.576 1.00 95.38 91 LEU A CA 1
ATOM 656 C C . LEU A 1 91 ? -0.253 0.039 -2.099 1.00 95.38 91 LEU A C 1
ATOM 658 O O . LEU A 1 91 ? 0.751 -0.399 -2.663 1.00 95.38 91 LEU A O 1
ATOM 662 N N . GLY A 1 92 ? -1.198 0.708 -2.764 1.00 95.31 92 GLY A N 1
ATOM 663 C CA . GLY A 1 92 ? -1.162 0.938 -4.209 1.00 95.31 92 GLY A CA 1
ATOM 664 C C . GLY A 1 92 ? 0.042 1.766 -4.669 1.00 95.31 92 GLY A C 1
ATOM 665 O O . GLY A 1 92 ? 0.641 1.467 -5.704 1.00 95.31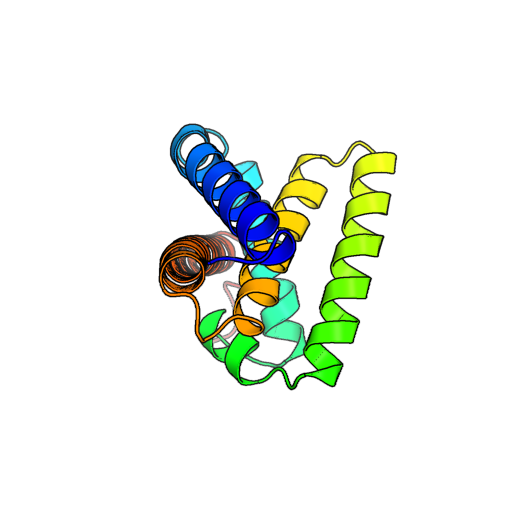 92 GLY A O 1
ATOM 666 N N . LEU A 1 93 ? 0.454 2.776 -3.898 1.00 94.62 93 LEU A N 1
ATOM 667 C CA . LEU A 1 93 ? 1.635 3.589 -4.209 1.00 94.62 93 LEU A CA 1
ATOM 668 C C . LEU A 1 93 ? 2.937 2.785 -4.104 1.00 94.62 93 LEU A C 1
ATOM 670 O O . LEU A 1 93 ? 3.777 2.877 -5.001 1.00 94.62 93 LEU A O 1
ATOM 674 N N . SER A 1 94 ? 3.080 1.966 -3.057 1.00 93.94 94 SER A N 1
ATOM 675 C CA . SER A 1 94 ? 4.215 1.041 -2.897 1.00 93.94 94 SER A CA 1
ATOM 676 C C . SER A 1 94 ? 4.319 0.063 -4.077 1.00 93.94 94 SER A C 1
ATOM 678 O O . SER A 1 94 ? 5.408 -0.172 -4.607 1.00 93.94 94 SER A O 1
ATOM 680 N N . LEU A 1 95 ? 3.181 -0.460 -4.538 1.00 93.38 95 LEU A N 1
ATOM 681 C CA . LEU A 1 95 ? 3.101 -1.365 -5.684 1.00 93.38 95 LEU A CA 1
ATOM 682 C C . LEU A 1 95 ? 3.418 -0.665 -7.012 1.00 93.38 95 LEU A C 1
ATOM 684 O O . LEU A 1 95 ? 4.192 -1.178 -7.811 1.00 93.38 95 LEU A O 1
ATOM 688 N N . THR A 1 96 ? 2.888 0.538 -7.235 1.00 92.12 96 THR A N 1
ATOM 689 C CA . THR A 1 96 ? 3.100 1.296 -8.482 1.00 92.12 96 THR A CA 1
ATOM 690 C C . THR A 1 96 ? 4.576 1.641 -8.705 1.00 92.12 96 THR A C 1
ATOM 692 O O . THR A 1 96 ? 5.047 1.684 -9.844 1.00 92.12 96 THR A O 1
ATOM 695 N N . ALA A 1 97 ? 5.336 1.854 -7.628 1.00 89.31 97 ALA A N 1
ATOM 696 C CA . ALA A 1 97 ? 6.755 2.182 -7.708 1.00 89.31 97 ALA A CA 1
ATOM 697 C C . ALA A 1 97 ? 7.614 1.086 -8.365 1.00 89.31 97 ALA A C 1
ATOM 699 O O . ALA A 1 97 ? 8.665 1.400 -8.929 1.00 89.31 97 ALA A O 1
ATOM 700 N N . THR A 1 98 ? 7.167 -0.179 -8.376 1.00 84.62 98 THR A N 1
ATOM 701 C CA . THR A 1 98 ? 7.896 -1.269 -9.052 1.00 84.62 98 THR A CA 1
ATOM 702 C C . THR A 1 98 ? 7.980 -1.067 -10.567 1.00 84.62 98 THR A C 1
ATOM 704 O O . THR A 1 98 ? 8.911 -1.563 -11.200 1.00 84.62 98 THR A O 1
ATOM 707 N N . GLY A 1 99 ? 7.057 -0.291 -11.148 1.00 84.44 99 GLY A N 1
ATOM 708 C CA . GLY A 1 99 ? 7.044 0.063 -12.567 1.00 84.44 99 GLY A CA 1
ATOM 709 C C . GLY A 1 99 ? 8.099 1.098 -12.977 1.00 84.44 99 GLY A C 1
ATOM 710 O O . GLY A 1 99 ? 8.274 1.341 -14.170 1.00 84.44 99 GLY A O 1
ATOM 711 N N . PHE A 1 100 ? 8.823 1.701 -12.025 1.00 84.75 100 PHE A N 1
ATOM 712 C CA . PHE A 1 100 ? 9.795 2.774 -12.281 1.00 84.75 100 PHE A CA 1
ATOM 713 C C . PHE A 1 100 ? 11.210 2.458 -11.747 1.00 84.75 100 PHE A C 1
ATOM 715 O O . PHE A 1 100 ? 11.800 3.279 -11.044 1.00 84.75 100 PHE A O 1
ATOM 722 N N . PRO A 1 101 ? 11.825 1.311 -12.100 1.00 77.06 101 PRO A N 1
ATOM 723 C CA . PRO A 1 101 ? 13.094 0.873 -11.502 1.00 77.06 101 PRO A CA 1
ATOM 724 C C . PRO A 1 101 ? 14.289 1.796 -11.802 1.00 77.06 101 PRO A C 1
ATOM 726 O O . PRO A 1 101 ? 15.286 1.768 -11.082 1.00 77.06 101 PRO A O 1
ATOM 729 N N . GLY A 1 102 ? 14.207 2.614 -12.858 1.00 85.00 102 GLY A N 1
ATOM 730 C CA . GLY A 1 102 ? 15.263 3.547 -13.262 1.00 85.00 102 GLY A CA 1
ATOM 731 C C . GLY A 1 102 ? 15.262 4.893 -12.529 1.00 85.00 102 GLY A C 1
ATOM 732 O O . GLY A 1 102 ? 16.202 5.663 -12.708 1.00 85.00 102 GLY A O 1
ATOM 733 N N . ASP A 1 103 ? 14.241 5.195 -11.723 1.00 89.81 103 ASP A N 1
ATOM 734 C CA . ASP A 1 103 ? 14.143 6.458 -10.985 1.00 89.81 103 ASP A CA 1
ATOM 735 C C . ASP A 1 103 ? 14.543 6.231 -9.519 1.00 89.81 103 ASP A C 1
ATOM 737 O O . ASP A 1 103 ? 13.856 5.534 -8.768 1.00 89.81 103 ASP A O 1
ATOM 741 N N . SER A 1 104 ? 15.702 6.761 -9.112 1.00 90.00 104 SER A N 1
ATOM 742 C CA . SER A 1 104 ? 16.209 6.578 -7.746 1.00 90.00 104 SER A CA 1
ATOM 743 C C . SER A 1 104 ? 15.320 7.246 -6.703 1.00 90.00 104 SER A C 1
ATOM 745 O O . SER A 1 104 ? 15.105 6.655 -5.656 1.00 90.00 104 SER A O 1
ATOM 747 N N . ALA A 1 105 ? 14.739 8.412 -6.997 1.00 91.38 105 ALA A N 1
ATOM 748 C CA . ALA A 1 105 ? 13.898 9.119 -6.034 1.00 91.38 105 ALA A CA 1
ATOM 749 C C . ALA A 1 105 ? 12.606 8.342 -5.745 1.00 91.38 105 ALA A C 1
ATOM 751 O O . ALA A 1 105 ? 12.204 8.213 -4.590 1.00 91.38 105 ALA A O 1
ATOM 752 N N . ILE A 1 106 ? 11.983 7.775 -6.784 1.00 93.12 106 ILE A N 1
ATOM 753 C CA . ILE A 1 106 ? 10.803 6.915 -6.617 1.00 93.12 106 ILE A CA 1
ATOM 754 C C . ILE A 1 106 ? 11.170 5.640 -5.858 1.00 93.12 106 ILE A C 1
ATOM 756 O O . ILE A 1 106 ? 10.431 5.251 -4.957 1.00 93.12 106 ILE A O 1
ATOM 760 N N . ARG A 1 107 ? 12.304 5.002 -6.182 1.00 92.06 107 ARG A N 1
ATOM 761 C CA . ARG A 1 107 ? 12.752 3.802 -5.459 1.00 92.06 107 ARG A CA 1
ATOM 762 C C . ARG A 1 107 ? 13.005 4.074 -3.984 1.00 92.06 107 ARG A C 1
ATOM 764 O O . ARG A 1 107 ? 12.543 3.293 -3.161 1.00 92.06 107 ARG A O 1
ATOM 771 N N . ASP A 1 108 ? 13.705 5.153 -3.659 1.00 92.25 108 ASP A N 1
ATOM 772 C CA . ASP A 1 108 ? 14.055 5.482 -2.279 1.00 92.25 108 ASP A CA 1
ATOM 773 C C . ASP A 1 108 ? 12.792 5.807 -1.466 1.00 92.25 108 ASP A C 1
ATOM 775 O O . ASP A 1 108 ? 12.596 5.270 -0.377 1.00 92.25 108 ASP A O 1
ATOM 779 N N . ALA A 1 109 ? 11.874 6.604 -2.026 1.00 93.00 109 ALA A N 1
ATOM 780 C CA . ALA A 1 109 ? 10.594 6.900 -1.384 1.00 93.00 109 ALA A CA 1
ATOM 781 C C . ALA A 1 109 ? 9.723 5.641 -1.218 1.00 93.00 109 ALA A C 1
ATOM 783 O O . ALA A 1 109 ? 9.132 5.416 -0.163 1.00 93.00 109 ALA A O 1
ATOM 784 N N . ALA A 1 110 ? 9.663 4.781 -2.234 1.00 92.81 110 ALA A N 1
ATOM 785 C CA . ALA A 1 110 ? 8.920 3.532 -2.147 1.00 92.81 110 ALA A CA 1
ATOM 786 C C . ALA A 1 110 ? 9.511 2.580 -1.104 1.00 92.81 110 ALA A C 1
ATOM 788 O O . ALA A 1 110 ? 8.752 2.003 -0.334 1.00 92.81 110 ALA A O 1
ATOM 789 N N . ALA A 1 111 ? 10.840 2.472 -1.020 1.00 92.69 111 ALA A N 1
ATOM 790 C CA . ALA A 1 111 ? 11.512 1.644 -0.024 1.00 92.69 111 ALA A CA 1
ATOM 791 C C . ALA A 1 111 ? 11.164 2.079 1.408 1.00 92.69 111 ALA A C 1
ATOM 793 O O . ALA A 1 111 ? 10.860 1.234 2.248 1.00 92.69 111 ALA A O 1
ATOM 794 N N . LEU A 1 112 ? 11.118 3.388 1.673 1.00 93.75 112 LEU A N 1
ATOM 795 C CA . LEU A 1 112 ? 10.665 3.909 2.966 1.00 93.75 112 LEU A CA 1
ATOM 796 C C . LEU A 1 112 ? 9.211 3.517 3.257 1.00 93.75 112 LEU A C 1
ATOM 798 O O . LEU A 1 112 ? 8.892 3.079 4.362 1.00 93.75 112 LEU A O 1
ATOM 802 N N . LEU A 1 113 ? 8.327 3.632 2.263 1.00 94.69 113 LEU A N 1
ATOM 803 C CA . LEU A 1 113 ? 6.925 3.248 2.421 1.00 94.69 113 LEU A CA 1
ATOM 804 C C . LEU A 1 113 ? 6.782 1.738 2.663 1.00 94.69 113 LEU A C 1
ATOM 806 O O . LEU A 1 113 ? 5.992 1.319 3.507 1.00 94.69 113 LEU A O 1
ATOM 810 N N . ASP A 1 114 ? 7.591 0.921 1.991 1.00 94.88 114 ASP A N 1
ATOM 811 C CA . ASP A 1 114 ? 7.632 -0.528 2.185 1.00 94.88 114 ASP A CA 1
ATOM 812 C C . ASP A 1 114 ? 8.054 -0.918 3.597 1.00 94.88 114 ASP A C 1
ATOM 814 O O . ASP A 1 114 ? 7.505 -1.865 4.164 1.00 94.88 114 ASP A O 1
ATOM 818 N N . GLU A 1 115 ? 9.023 -0.205 4.175 1.00 93.50 115 GLU A N 1
ATOM 819 C CA . GLU A 1 115 ? 9.431 -0.412 5.562 1.00 93.50 115 GLU A CA 1
ATOM 820 C C . GLU A 1 115 ? 8.294 -0.097 6.534 1.00 93.50 115 GLU A C 1
ATOM 822 O O . GLU A 1 115 ? 8.082 -0.844 7.495 1.00 93.50 115 GLU A O 1
ATOM 827 N N . VAL A 1 116 ? 7.545 0.983 6.290 1.00 93.12 116 VAL A N 1
ATOM 828 C CA . VAL A 1 116 ? 6.381 1.338 7.112 1.00 93.12 116 VAL A CA 1
ATOM 829 C C . VAL A 1 116 ? 5.298 0.266 6.999 1.00 93.12 116 VAL A C 1
ATOM 831 O O . VAL A 1 116 ? 4.822 -0.219 8.026 1.00 93.12 116 VAL A O 1
ATOM 834 N N . ILE A 1 117 ? 4.969 -0.175 5.781 1.00 95.12 117 ILE A N 1
ATOM 835 C CA . ILE A 1 117 ? 3.998 -1.254 5.543 1.00 95.12 117 ILE A CA 1
ATOM 836 C C . ILE A 1 117 ? 4.446 -2.546 6.237 1.00 95.12 117 ILE A C 1
ATOM 838 O O . ILE A 1 117 ? 3.653 -3.193 6.919 1.00 95.12 117 ILE A O 1
ATOM 842 N N . GLY A 1 118 ? 5.724 -2.912 6.121 1.00 94.44 118 GLY A N 1
ATOM 843 C CA . GLY A 1 118 ? 6.280 -4.098 6.770 1.00 94.44 118 GLY A CA 1
ATOM 844 C C . GLY A 1 118 ? 6.172 -4.046 8.297 1.00 94.44 118 GLY A C 1
ATOM 845 O O . GLY A 1 118 ? 5.784 -5.034 8.921 1.00 94.44 118 GLY A O 1
ATOM 846 N N . LYS A 1 119 ? 6.455 -2.891 8.909 1.00 92.69 119 LYS A N 1
ATOM 847 C CA . LYS A 1 119 ? 6.290 -2.688 10.359 1.00 92.69 119 LYS A CA 1
ATOM 848 C C . LYS A 1 119 ? 4.820 -2.761 10.775 1.00 92.69 119 LYS A C 1
ATOM 850 O O . LYS A 1 119 ? 4.507 -3.451 11.743 1.00 92.69 119 LYS A O 1
ATOM 855 N N . ALA A 1 120 ? 3.927 -2.106 10.033 1.00 93.19 120 ALA A N 1
ATOM 856 C CA . ALA A 1 120 ? 2.487 -2.142 10.281 1.00 93.19 120 ALA A CA 1
ATOM 857 C C . ALA A 1 120 ? 1.929 -3.572 10.192 1.00 93.19 120 ALA A C 1
ATOM 859 O O . ALA A 1 120 ? 1.168 -3.986 11.062 1.00 93.19 120 ALA A O 1
ATOM 860 N N . LEU A 1 121 ? 2.367 -4.356 9.202 1.00 95.12 121 LEU A N 1
ATOM 861 C CA . LEU A 1 121 ? 2.022 -5.772 9.050 1.00 95.12 121 LEU A CA 1
ATOM 862 C C . LEU A 1 121 ? 2.435 -6.598 10.276 1.00 95.12 121 LEU A C 1
ATOM 864 O O . LEU A 1 121 ? 1.630 -7.357 10.815 1.00 95.12 121 LEU A O 1
ATOM 868 N N . VAL A 1 122 ? 3.682 -6.450 10.732 1.00 93.25 122 VAL A N 1
ATOM 869 C CA . VAL A 1 122 ? 4.181 -7.166 11.917 1.00 93.25 122 VAL A CA 1
ATOM 870 C C . VAL A 1 122 ? 3.377 -6.784 13.158 1.00 93.25 122 VAL A C 1
ATOM 872 O O . VAL A 1 122 ? 2.924 -7.667 13.885 1.00 93.25 122 VAL A O 1
ATOM 875 N N . LEU A 1 123 ? 3.156 -5.486 13.376 1.00 90.56 123 LEU A N 1
ATOM 876 C CA . LEU A 1 123 ? 2.368 -4.990 14.504 1.00 90.56 123 LEU A CA 1
ATOM 877 C C . LEU A 1 123 ? 0.927 -5.502 14.456 1.00 90.56 123 LEU A C 1
ATOM 879 O O . LEU A 1 123 ? 0.413 -5.956 15.478 1.00 90.56 123 LEU A O 1
ATOM 883 N N . TYR A 1 124 ? 0.289 -5.488 13.285 1.00 92.25 124 TYR A N 1
ATOM 884 C CA . TYR A 1 124 ? -1.047 -6.042 13.102 1.00 92.25 124 TYR A CA 1
ATOM 885 C C . TYR A 1 124 ? -1.075 -7.526 13.466 1.00 92.25 124 TYR A C 1
ATOM 887 O O . TYR A 1 124 ? -1.851 -7.920 14.327 1.00 92.25 124 TYR A O 1
ATOM 895 N N . ARG A 1 125 ? -0.176 -8.348 12.913 1.00 91.88 125 ARG A N 1
ATOM 896 C CA . ARG A 1 125 ? -0.121 -9.792 13.211 1.00 91.88 125 ARG A CA 1
ATOM 897 C C . ARG A 1 125 ? 0.110 -10.096 14.694 1.00 91.88 125 ARG A C 1
ATOM 899 O O . ARG A 1 125 ? -0.418 -11.084 15.195 1.00 91.88 125 ARG A O 1
ATOM 906 N N . GLN A 1 126 ? 0.874 -9.258 15.394 1.00 89.81 126 GLN A N 1
ATOM 907 C CA . GLN A 1 126 ? 1.130 -9.399 16.832 1.00 89.81 126 GLN A CA 1
ATOM 908 C C . GLN A 1 126 ? -0.073 -9.018 17.706 1.00 89.81 126 GLN A C 1
ATOM 910 O O . GLN A 1 126 ? -0.233 -9.577 18.788 1.00 89.81 126 GLN A O 1
ATOM 915 N N . ASN A 1 127 ? -0.900 -8.070 17.257 1.00 85.69 127 ASN A N 1
ATOM 916 C CA . ASN A 1 127 ? -1.977 -7.484 18.062 1.00 85.69 127 ASN A CA 1
ATOM 917 C C . ASN A 1 127 ? -3.386 -7.874 17.587 1.00 85.69 127 ASN A C 1
ATOM 919 O O . ASN A 1 127 ? -4.362 -7.614 18.289 1.00 85.69 127 ASN A O 1
ATOM 923 N N . ALA A 1 128 ? -3.520 -8.492 16.413 1.00 79.75 128 ALA A N 1
ATOM 924 C CA . ALA A 1 128 ? -4.801 -8.908 15.870 1.00 79.75 128 ALA A CA 1
ATOM 925 C C . ALA A 1 128 ? -5.395 -10.048 16.722 1.00 79.75 128 ALA A C 1
ATOM 927 O O . ALA A 1 128 ? -4.756 -11.097 16.892 1.00 79.75 128 ALA A O 1
ATOM 928 N N . PRO A 1 129 ? -6.627 -9.893 17.241 1.00 58.84 129 PRO A N 1
ATOM 929 C CA . PRO A 1 129 ? -7.302 -10.944 17.986 1.00 58.84 129 PRO A CA 1
ATOM 930 C C . PRO A 1 129 ? -7.706 -12.066 17.017 1.00 58.84 129 PRO A C 1
ATOM 932 O O . PRO A 1 129 ? -8.770 -12.022 16.412 1.00 58.84 129 PRO A O 1
ATOM 935 N N . GLY A 1 130 ? -6.834 -13.063 16.830 1.00 57.22 130 GLY A N 1
ATOM 936 C CA . GLY A 1 130 ? -7.157 -14.247 16.022 1.00 57.22 130 GLY A CA 1
ATOM 937 C C . GLY A 1 130 ? -5.987 -15.064 15.465 1.00 57.22 130 GLY A C 1
ATOM 938 O O . GLY A 1 130 ? -6.172 -16.253 15.235 1.00 57.22 130 GLY A O 1
ATOM 939 N N . LYS A 1 131 ? -4.781 -14.498 15.294 1.00 51.12 131 LYS A N 1
ATOM 940 C CA . LYS A 1 131 ? -3.593 -15.247 14.804 1.00 51.12 131 LYS A CA 1
ATOM 941 C C . LYS A 1 131 ? -2.620 -15.684 15.913 1.00 51.12 131 LYS A C 1
ATOM 943 O O . LYS A 1 131 ? -1.637 -16.364 15.643 1.00 51.12 131 LYS A O 1
ATOM 948 N N . ALA A 1 132 ? -2.923 -15.386 17.177 1.00 43.44 132 ALA A N 1
ATOM 949 C CA . ALA A 1 132 ? -2.277 -16.006 18.333 1.00 43.44 132 ALA A CA 1
ATOM 950 C C . ALA A 1 132 ? -3.030 -17.288 18.722 1.00 43.44 132 ALA A C 1
ATOM 952 O O . ALA A 1 132 ? -3.864 -17.248 19.623 1.00 43.44 132 ALA A O 1
ATOM 953 N N . ARG A 1 133 ? -2.787 -18.390 17.996 1.00 40.28 133 ARG A N 1
ATOM 954 C CA . ARG A 1 133 ? -2.973 -19.807 18.399 1.00 40.28 133 ARG A CA 1
ATOM 955 C C . ARG A 1 133 ? -3.071 -20.685 17.154 1.00 40.28 133 ARG A C 1
ATOM 957 O O . ARG A 1 133 ? -4.152 -21.148 16.830 1.00 40.28 133 ARG A O 1
ATOM 964 N N . LEU A 1 134 ? -1.949 -20.964 16.511 1.00 35.34 134 LEU A N 1
ATOM 965 C CA . LEU A 1 134 ? -1.675 -22.307 16.005 1.00 35.34 134 LEU A CA 1
ATOM 966 C C . LEU A 1 134 ? -0.163 -22.495 16.152 1.00 35.34 134 LEU A C 1
ATOM 968 O O . LEU A 1 134 ? 0.617 -21.879 15.430 1.00 35.34 134 LEU A O 1
ATOM 972 N N . ASN A 1 135 ? 0.204 -23.235 17.202 1.00 35.41 135 ASN A N 1
ATOM 973 C CA . ASN A 1 135 ? 1.502 -23.899 17.301 1.00 35.41 135 ASN A CA 1
ATOM 974 C C . ASN A 1 135 ? 1.638 -24.919 16.170 1.00 35.41 135 ASN A C 1
ATOM 976 O O . ASN A 1 135 ? 0.590 -25.508 15.813 1.00 35.41 135 ASN A O 1
#

Sequence (135 aa):
MSSPAQTILLNKLAAVLADLQESGASDGEAMFMLGAGADHLCDSLDVQSWAAFRQR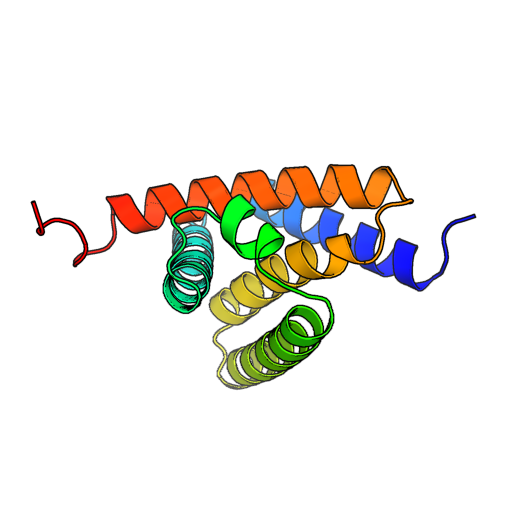LDAHAMTGLLAQIDSEGQAALADGKSKHAYALQALGLSLTATGFPGDSAIRDAAALLDEVIGKALVLYRQNAPGKARLN

pLDDT: mean 87.69, std 12.23, range [35.34, 95.62]

Foldseek 3Di:
DDDPVRVVLLVLLVVLLVCCVVCVVPCVVLLLLLLVVLQVQCVVVVHDFSVVSLVPDDPVNLVVLLVVLVVVLVVCVVVVVPSNSSSSSLSSSLSVLVVPPPDPSSVVSSVSSRVSSRVSNVVNCVPPPPNPDDD

Radius of gyration: 14.72 Å; chains: 1; bounding box: 35×38×35 Å

Secondary structure (DSSP, 8-state):
---HHHHHHHHHHHHHHHHHHHHTTT-HHHHHHHHHHHHHHHHHTT-SSHHHHHHH--HHHHHHHHHHHHHHHHHHHHTT-HHHHHHHHHHHHHHHGGG-TT-HHHHHHHHHHHHHHHHHHHHHHHHSTTSS---